Protein AF-A0A319DE09-F1 (afdb_monomer_lite)

Secondary structure (DSSP, 8-state):
-----TT--EEEEE--SS-GGGT-HHHHHHHHHHHHHHHHHH-GGGTTS--EEEEEETTEEEEEEEEGGGTTEEEE--BTTB-EE-TTT--HHHHHHHHHHHHHTTSPPP-------

Structure (mmCIF, N/CA/C/O 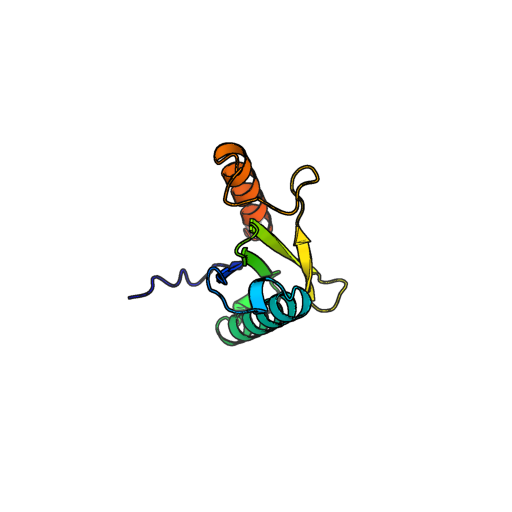backbone):
data_AF-A0A319DE09-F1
#
_entry.id   AF-A0A319DE09-F1
#
loop_
_atom_site.group_PDB
_atom_site.id
_atom_site.type_symbol
_atom_site.label_atom_id
_atom_site.label_alt_id
_atom_site.label_comp_id
_atom_site.label_asym_id
_atom_site.label_entity_id
_atom_site.label_seq_id
_atom_site.pdbx_PDB_ins_code
_atom_site.Cartn_x
_atom_site.Cartn_y
_atom_site.Cartn_z
_atom_site.occupancy
_atom_site.B_iso_or_equiv
_atom_site.auth_seq_id
_atom_site.auth_comp_id
_atom_site.auth_asym_id
_atom_site.auth_atom_id
_atom_site.pdbx_PDB_model_num
ATOM 1 N N . MET A 1 1 ? 5.121 21.777 8.321 1.00 33.09 1 MET A N 1
ATOM 2 C CA . MET A 1 1 ? 3.736 21.694 8.818 1.00 33.09 1 MET A CA 1
ATOM 3 C C . MET A 1 1 ? 3.090 20.633 7.949 1.00 33.09 1 MET A C 1
ATOM 5 O O . MET A 1 1 ? 2.703 20.927 6.829 1.00 33.09 1 MET A O 1
ATOM 9 N N . GLU A 1 2 ? 3.228 19.374 8.359 1.00 37.31 2 GLU A N 1
ATOM 10 C CA . GLU A 1 2 ? 2.674 18.239 7.623 1.00 37.31 2 GLU A CA 1
ATOM 11 C C . GLU A 1 2 ? 1.204 18.147 8.017 1.00 37.31 2 GLU A C 1
ATOM 13 O O . GLU A 1 2 ? 0.889 17.855 9.170 1.00 37.31 2 GLU A O 1
ATOM 18 N N . ASP A 1 3 ? 0.320 18.472 7.078 1.00 36.94 3 ASP A N 1
ATOM 19 C CA . ASP A 1 3 ? -1.111 18.182 7.150 1.00 36.94 3 ASP A CA 1
ATOM 20 C C . ASP A 1 3 ? -1.273 16.653 7.122 1.00 36.94 3 ASP A C 1
ATOM 22 O O . ASP A 1 3 ? -1.522 16.023 6.091 1.00 36.94 3 ASP A O 1
ATOM 26 N N . ILE A 1 4 ? -1.006 16.012 8.261 1.00 40.91 4 ILE A N 1
ATOM 27 C CA . ILE A 1 4 ? -1.286 14.597 8.458 1.00 40.91 4 ILE A CA 1
ATOM 28 C C . ILE A 1 4 ? -2.794 14.524 8.617 1.00 40.91 4 ILE A C 1
ATOM 30 O O . ILE A 1 4 ? -3.320 14.701 9.710 1.00 40.91 4 ILE A O 1
ATOM 34 N N . CYS A 1 5 ? -3.483 14.295 7.502 1.00 41.47 5 CYS A N 1
ATOM 35 C CA . CYS A 1 5 ? -4.893 13.947 7.489 1.00 41.47 5 CYS A CA 1
ATOM 36 C C . CYS A 1 5 ? -5.092 12.765 8.460 1.00 41.47 5 CYS A C 1
ATOM 38 O O . CYS A 1 5 ? -4.633 11.640 8.220 1.00 41.47 5 CYS A O 1
ATOM 40 N N . THR A 1 6 ? -5.665 13.080 9.619 1.00 46.88 6 THR A N 1
ATOM 41 C CA . THR A 1 6 ? -5.634 12.295 10.860 1.00 46.88 6 THR A CA 1
ATOM 42 C C . THR A 1 6 ? -6.468 11.014 10.792 1.00 46.88 6 THR A C 1
ATOM 44 O O . THR A 1 6 ? -6.303 10.147 11.636 1.00 46.88 6 THR A O 1
ATOM 47 N N . GLU A 1 7 ? -7.261 10.822 9.735 1.00 58.28 7 GLU A N 1
ATOM 48 C CA . GLU A 1 7 ? -8.174 9.677 9.567 1.00 58.28 7 GLU A CA 1
ATOM 49 C C . GLU A 1 7 ? -7.821 8.770 8.375 1.00 58.28 7 GLU A C 1
ATOM 51 O O . GLU A 1 7 ? -8.524 7.803 8.073 1.00 58.28 7 GLU A O 1
ATOM 56 N N . THR A 1 8 ? -6.724 9.043 7.661 1.00 70.94 8 THR A N 1
ATOM 57 C CA . THR A 1 8 ? -6.395 8.253 6.470 1.00 70.94 8 THR A CA 1
ATOM 58 C C . THR A 1 8 ? -5.947 6.842 6.863 1.00 70.94 8 THR A C 1
ATOM 60 O O . THR A 1 8 ? -4.848 6.646 7.388 1.00 70.94 8 THR A O 1
ATOM 63 N N . ARG A 1 9 ? -6.783 5.845 6.538 1.00 85.06 9 ARG A N 1
ATOM 64 C CA . ARG A 1 9 ? -6.517 4.393 6.670 1.00 85.06 9 ARG A CA 1
ATOM 65 C C . ARG A 1 9 ? -5.477 3.855 5.682 1.00 85.06 9 ARG A C 1
ATOM 67 O O . ARG A 1 9 ? -5.170 2.669 5.694 1.00 85.06 9 ARG A O 1
ATOM 74 N N . VAL A 1 10 ? -4.937 4.712 4.820 1.00 88.38 10 VAL A N 1
ATOM 75 C CA . VAL A 1 10 ? -3.935 4.370 3.807 1.00 88.38 10 VAL A CA 1
ATOM 76 C C . VAL A 1 10 ? -2.568 4.927 4.207 1.00 88.38 10 VAL A C 1
ATOM 78 O O . VAL A 1 10 ? -2.420 6.121 4.458 1.00 88.38 10 VAL A O 1
ATOM 81 N N . VAL A 1 11 ? -1.555 4.066 4.230 1.00 89.25 11 VAL A N 1
ATOM 82 C CA . VAL A 1 11 ? -0.144 4.442 4.390 1.00 89.25 11 VAL A CA 1
ATOM 83 C C . V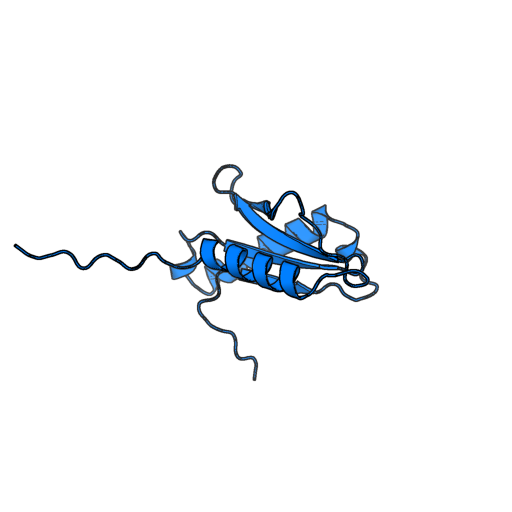AL A 1 11 ? 0.508 4.546 3.015 1.00 89.25 11 VAL A C 1
ATOM 85 O O . VAL A 1 11 ? 0.335 3.660 2.183 1.00 89.25 11 VAL A O 1
ATOM 88 N N . VAL A 1 12 ? 1.291 5.598 2.779 1.00 88.12 12 VAL A N 1
ATOM 89 C CA . VAL A 1 12 ? 2.068 5.765 1.543 1.00 88.12 12 VAL A CA 1
ATOM 90 C C . VAL A 1 12 ? 3.552 5.615 1.857 1.00 88.12 12 VAL A C 1
ATOM 92 O O . VAL A 1 12 ? 4.068 6.291 2.746 1.00 88.12 12 VAL A O 1
ATOM 95 N N . LEU A 1 13 ? 4.234 4.737 1.126 1.00 86.38 13 LEU A N 1
ATOM 96 C CA . LEU A 1 13 ? 5.678 4.536 1.196 1.00 86.38 13 LEU A CA 1
ATOM 97 C C . LEU A 1 13 ? 6.311 4.938 -0.131 1.00 86.38 13 LEU A C 1
ATOM 99 O O . LEU A 1 13 ? 5.893 4.465 -1.186 1.00 86.38 13 LEU A O 1
ATOM 103 N N . ASN A 1 14 ? 7.323 5.799 -0.069 1.00 84.56 14 ASN A N 1
ATOM 104 C CA . ASN A 1 14 ? 8.035 6.297 -1.239 1.00 84.56 14 ASN A CA 1
ATOM 105 C C . ASN A 1 14 ? 9.505 5.868 -1.180 1.00 84.56 14 ASN A C 1
ATOM 107 O O . ASN A 1 14 ? 10.228 6.267 -0.269 1.00 84.56 14 ASN A O 1
ATOM 111 N N . TYR A 1 15 ? 9.920 5.074 -2.166 1.00 79.94 15 TYR A N 1
ATOM 112 C CA . TYR A 1 15 ? 11.276 4.552 -2.333 1.00 79.94 15 TYR A CA 1
ATOM 113 C C . TYR A 1 15 ? 11.895 4.984 -3.669 1.00 79.94 15 TYR A C 1
ATOM 115 O O . TYR A 1 15 ? 12.698 4.257 -4.241 1.00 79.94 15 TYR A O 1
ATOM 123 N N . MET A 1 16 ? 11.551 6.171 -4.181 1.00 69.50 16 MET A N 1
ATOM 124 C CA . MET A 1 16 ? 12.072 6.730 -5.445 1.00 69.50 16 MET A CA 1
ATOM 125 C C . MET A 1 16 ? 13.582 7.089 -5.422 1.00 69.50 16 MET A C 1
ATOM 127 O O . MET A 1 16 ? 14.038 7.905 -6.218 1.00 69.50 16 MET A O 1
ATOM 131 N N . GLY A 1 17 ? 14.372 6.503 -4.518 1.00 62.41 17 GLY A N 1
ATOM 132 C CA . GLY A 1 17 ? 15.827 6.661 -4.424 1.00 62.41 17 GLY A CA 1
ATOM 133 C C . GLY A 1 17 ? 16.582 5.376 -4.781 1.00 62.41 17 GLY A C 1
ATOM 134 O O . GLY A 1 17 ? 15.987 4.321 -4.967 1.00 62.41 17 GLY A O 1
ATOM 135 N N . HIS A 1 18 ? 17.917 5.438 -4.808 1.00 52.88 18 HIS A N 1
ATOM 136 C CA . HIS A 1 18 ? 18.806 4.269 -4.965 1.00 52.88 18 HIS A CA 1
AT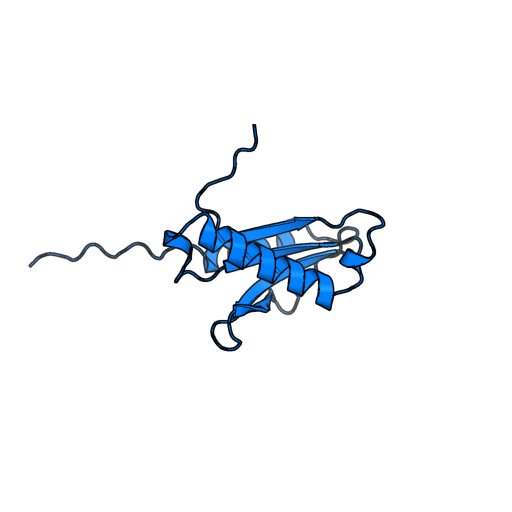OM 137 C C . HIS A 1 18 ? 18.774 3.289 -3.769 1.00 52.88 18 HIS A C 1
ATOM 139 O O . HIS A 1 18 ? 19.621 2.398 -3.670 1.00 52.88 18 HIS A O 1
ATOM 145 N N . ASP A 1 19 ? 17.820 3.442 -2.852 1.00 55.00 19 ASP A N 1
ATOM 146 C CA . ASP A 1 19 ? 17.647 2.533 -1.733 1.00 55.00 19 ASP A CA 1
ATOM 147 C C . ASP A 1 19 ? 17.083 1.209 -2.252 1.00 55.00 19 ASP A C 1
ATOM 149 O O . ASP A 1 19 ? 15.940 1.112 -2.700 1.00 55.00 19 ASP A O 1
ATOM 153 N N . PHE A 1 20 ? 17.911 0.167 -2.155 1.00 53.47 20 PHE A N 1
ATOM 154 C CA . PHE A 1 20 ? 17.646 -1.219 -2.564 1.00 53.47 20 PHE A CA 1
ATOM 155 C C . PHE A 1 20 ? 16.294 -1.788 -2.082 1.00 53.47 20 PHE A C 1
ATOM 157 O O . PHE A 1 20 ? 15.812 -2.769 -2.642 1.00 53.47 20 PHE A O 1
ATOM 164 N N . ILE A 1 21 ? 15.662 -1.157 -1.088 1.00 56.94 21 ILE A N 1
ATOM 165 C CA . ILE A 1 21 ? 14.354 -1.517 -0.527 1.00 56.94 21 ILE A CA 1
ATOM 166 C C . ILE A 1 21 ? 13.242 -1.485 -1.584 1.00 56.94 21 ILE A C 1
ATOM 168 O O . ILE A 1 21 ? 12.360 -2.333 -1.545 1.00 56.94 21 ILE A O 1
ATOM 172 N N . GLY A 1 22 ? 13.287 -0.559 -2.550 1.00 56.69 22 GLY A N 1
ATOM 173 C CA . GLY A 1 22 ? 12.273 -0.495 -3.613 1.00 56.69 22 GLY A CA 1
ATOM 174 C C . GLY A 1 22 ? 12.251 -1.739 -4.514 1.00 56.69 22 GLY A C 1
ATOM 175 O O . GLY A 1 22 ? 11.201 -2.083 -5.055 1.00 56.69 22 GLY A O 1
ATOM 176 N N . ASN A 1 23 ? 13.391 -2.435 -4.621 1.00 60.56 23 ASN A N 1
ATOM 177 C CA . ASN A 1 23 ? 13.552 -3.661 -5.407 1.00 60.56 23 ASN A CA 1
ATOM 178 C C . ASN A 1 23 ? 13.409 -4.942 -4.566 1.00 60.56 23 ASN A C 1
ATOM 180 O O . ASN A 1 23 ? 13.139 -6.005 -5.126 1.00 60.56 23 ASN A O 1
ATOM 184 N N . ASP A 1 24 ? 13.565 -4.860 -3.241 1.00 77.69 24 ASP A N 1
ATOM 185 C CA . ASP A 1 24 ? 13.288 -5.968 -2.326 1.00 77.69 24 ASP A CA 1
ATOM 186 C C . ASP A 1 24 ? 11.834 -5.905 -1.848 1.00 77.69 24 ASP A C 1
ATOM 188 O O . ASP A 1 24 ? 11.466 -5.219 -0.887 1.00 77.69 24 ASP A O 1
ATOM 192 N N . ARG A 1 25 ? 10.986 -6.651 -2.558 1.00 76.50 25 ARG A N 1
ATOM 193 C CA . ARG A 1 25 ? 9.551 -6.713 -2.289 1.00 76.50 25 ARG A CA 1
ATOM 194 C C . ARG A 1 25 ? 9.256 -7.153 -0.857 1.00 76.50 25 ARG A C 1
ATOM 196 O O . ARG A 1 25 ? 8.370 -6.573 -0.240 1.00 76.50 25 ARG A O 1
ATOM 203 N N . GLU A 1 26 ? 9.945 -8.159 -0.326 1.00 83.62 26 GLU A N 1
ATOM 204 C CA . GLU A 1 26 ? 9.658 -8.663 1.022 1.00 83.62 26 GLU A CA 1
ATOM 205 C C . GLU A 1 26 ? 9.970 -7.602 2.076 1.00 83.62 26 GLU A C 1
ATOM 207 O O . GLU A 1 26 ? 9.165 -7.367 2.983 1.00 83.62 26 GLU A O 1
ATOM 212 N N . LEU A 1 27 ? 11.081 -6.884 1.903 1.00 84.12 27 LEU A N 1
ATOM 213 C CA . LEU A 1 27 ? 11.453 -5.791 2.789 1.00 84.12 27 LEU A CA 1
ATOM 214 C C . LEU A 1 27 ? 10.446 -4.632 2.728 1.00 84.12 27 LEU A C 1
ATOM 216 O O . LEU A 1 27 ? 10.044 -4.114 3.773 1.00 84.12 27 LEU A O 1
ATOM 220 N N . ALA A 1 28 ? 9.990 -4.251 1.532 1.00 84.06 28 ALA A N 1
ATOM 221 C CA . ALA A 1 28 ? 8.973 -3.214 1.359 1.00 84.06 28 ALA A CA 1
ATOM 222 C C . ALA A 1 28 ? 7.633 -3.590 2.022 1.00 84.06 28 ALA A C 1
ATOM 224 O O . ALA A 1 28 ? 7.018 -2.761 2.698 1.00 84.06 28 ALA A O 1
ATOM 225 N N . LEU A 1 29 ? 7.198 -4.849 1.891 1.00 88.12 29 LEU A N 1
ATOM 226 C CA . LEU A 1 29 ? 5.989 -5.347 2.558 1.00 88.12 29 LEU A CA 1
ATOM 227 C C . LEU A 1 29 ? 6.152 -5.398 4.082 1.00 88.12 29 LEU A C 1
ATOM 229 O O . LEU A 1 29 ? 5.226 -5.033 4.808 1.00 88.12 29 LEU A O 1
ATOM 233 N N . GLY A 1 30 ? 7.335 -5.778 4.574 1.00 89.56 30 GLY A N 1
ATOM 234 C CA . GLY A 1 30 ? 7.666 -5.726 5.997 1.00 89.56 30 GLY A CA 1
ATOM 235 C C . GLY A 1 30 ? 7.561 -4.307 6.564 1.00 89.56 30 GLY A C 1
ATOM 236 O O . GLY A 1 30 ? 6.928 -4.099 7.600 1.00 89.56 30 GLY A O 1
ATOM 237 N N . ARG A 1 31 ? 8.093 -3.309 5.846 1.00 88.88 31 ARG A N 1
ATOM 238 C CA . ARG A 1 31 ? 7.977 -1.888 6.221 1.00 88.88 31 ARG A CA 1
ATOM 239 C C . ARG A 1 31 ? 6.543 -1.382 6.188 1.00 88.88 31 ARG A C 1
ATOM 241 O O . ARG A 1 31 ? 6.154 -0.609 7.060 1.00 88.88 31 ARG A O 1
ATOM 248 N N . LEU A 1 32 ? 5.745 -1.820 5.218 1.00 91.00 32 LEU A N 1
ATOM 249 C CA . LEU A 1 32 ? 4.325 -1.483 5.177 1.00 91.00 32 LEU A CA 1
ATOM 250 C C . LEU A 1 32 ? 3.588 -2.021 6.406 1.00 91.00 32 LEU A C 1
ATOM 252 O O . LEU A 1 32 ? 2.851 -1.270 7.044 1.00 91.00 32 LEU A O 1
ATOM 256 N N . ARG A 1 33 ? 3.849 -3.276 6.790 1.00 91.69 33 ARG A N 1
ATOM 257 C CA . ARG A 1 33 ? 3.265 -3.880 7.994 1.00 91.69 33 ARG A CA 1
ATOM 258 C C . ARG A 1 33 ? 3.675 -3.134 9.267 1.00 91.69 33 ARG A C 1
ATOM 260 O O . ARG A 1 33 ? 2.818 -2.823 10.089 1.00 91.69 33 ARG A O 1
ATOM 267 N N . GLU A 1 34 ? 4.955 -2.797 9.405 1.00 91.44 34 GLU A N 1
ATOM 268 C CA . GLU A 1 34 ? 5.466 -1.992 10.524 1.00 91.44 34 GLU A CA 1
ATOM 269 C C . GLU A 1 34 ? 4.743 -0.637 10.602 1.00 91.44 34 GLU A C 1
ATOM 271 O O . GLU A 1 34 ? 4.294 -0.210 11.664 1.00 91.44 34 GLU A O 1
ATOM 276 N N . LYS A 1 35 ? 4.550 0.030 9.460 1.00 91.19 35 LYS A N 1
ATOM 277 C CA . LYS A 1 35 ? 3.856 1.321 9.411 1.00 91.19 35 LYS A CA 1
ATOM 278 C C . LYS A 1 35 ? 2.370 1.210 9.737 1.00 91.19 35 LYS A C 1
ATOM 280 O O . LYS A 1 35 ? 1.843 2.118 10.374 1.00 91.19 35 LYS A O 1
ATOM 285 N N . TRP A 1 36 ? 1.702 0.121 9.361 1.00 91.88 36 TRP A N 1
ATOM 286 C CA . TRP A 1 36 ? 0.333 -0.157 9.806 1.00 91.88 36 TRP A CA 1
ATOM 287 C C . TRP A 1 36 ? 0.242 -0.334 11.322 1.00 91.88 36 TRP A C 1
ATOM 289 O O . TRP A 1 36 ? -0.652 0.239 11.943 1.00 91.88 36 TRP A O 1
ATOM 299 N N . GLN A 1 37 ? 1.184 -1.056 11.933 1.00 90.38 37 GLN A N 1
ATOM 300 C CA . GLN A 1 37 ? 1.239 -1.216 13.390 1.00 90.38 37 GLN A CA 1
ATOM 301 C C . GLN A 1 37 ? 1.447 0.131 14.094 1.00 90.38 37 GLN A C 1
ATOM 303 O O . GLN A 1 37 ? 0.636 0.508 14.936 1.00 90.38 37 GLN A O 1
ATOM 308 N N . LEU A 1 38 ? 2.439 0.916 13.663 1.00 90.81 38 LEU A N 1
ATOM 309 C CA . LEU A 1 38 ? 2.693 2.258 14.204 1.00 90.81 38 LEU A CA 1
ATOM 310 C C . LEU A 1 38 ? 1.486 3.197 14.039 1.00 90.81 38 LEU A C 1
ATOM 312 O O . LEU A 1 38 ? 1.187 4.006 14.920 1.00 90.81 38 LEU A O 1
ATOM 316 N N . LYS A 1 39 ? 0.762 3.087 12.916 1.00 88.94 39 LYS A N 1
ATOM 317 C CA . LYS A 1 39 ? -0.474 3.846 12.682 1.00 88.94 39 LYS A CA 1
ATOM 318 C C . LYS A 1 39 ? -1.544 3.465 13.712 1.00 88.94 39 LYS A C 1
ATOM 320 O O . LYS A 1 39 ? -2.144 4.361 14.289 1.00 88.94 39 LYS A O 1
ATOM 325 N N . ARG A 1 40 ? -1.747 2.176 14.003 1.00 88.56 40 ARG A N 1
ATOM 326 C CA . ARG A 1 40 ? -2.700 1.720 15.038 1.00 88.56 40 ARG A CA 1
ATOM 327 C C . ARG A 1 40 ? -2.313 2.129 16.454 1.00 88.56 40 ARG A C 1
ATOM 329 O O . ARG A 1 40 ? -3.189 2.353 17.283 1.00 88.56 40 ARG A O 1
ATOM 336 N N . GLU A 1 41 ? -1.020 2.201 16.746 1.00 89.56 41 GLU A N 1
ATOM 337 C CA . GLU A 1 41 ? -0.533 2.703 18.035 1.00 89.56 41 GLU A CA 1
ATOM 338 C C . GLU A 1 41 ? -0.823 4.196 18.197 1.00 89.56 41 GLU A C 1
ATOM 340 O O . GLU A 1 41 ? -1.202 4.637 19.279 1.00 89.56 41 GLU A O 1
ATOM 345 N N . SER A 1 42 ? -0.692 4.955 17.106 1.00 88.50 42 SER A N 1
ATOM 346 C CA . SER A 1 42 ? -0.936 6.400 17.087 1.00 88.50 42 SER A CA 1
ATOM 347 C C . SER A 1 42 ? -2.427 6.762 17.053 1.00 88.50 42 SER A C 1
ATOM 349 O O . SER A 1 42 ? -2.799 7.827 17.535 1.00 88.50 42 SER A O 1
ATOM 351 N N . PHE A 1 43 ? -3.267 5.884 16.494 1.00 87.19 43 PHE A N 1
ATOM 352 C CA . PHE A 1 43 ? -4.703 6.089 16.281 1.00 87.19 43 PHE A CA 1
ATOM 353 C C . PHE A 1 43 ? -5.478 4.844 16.749 1.00 87.19 43 PHE A C 1
ATOM 355 O O . PHE A 1 43 ? -5.669 3.909 15.963 1.00 87.19 43 PHE A O 1
ATOM 362 N N . PRO A 1 44 ? -5.880 4.766 18.033 1.00 85.31 44 PRO A N 1
ATOM 363 C CA . PRO A 1 44 ? -6.557 3.598 18.604 1.00 85.31 44 PRO A CA 1
ATOM 364 C C . PRO A 1 44 ? -7.877 3.207 17.919 1.00 85.31 44 PRO A C 1
ATOM 366 O O . PRO A 1 44 ? -8.200 2.022 17.869 1.00 85.31 44 PRO A O 1
ATOM 369 N N . GLU A 1 45 ? -8.607 4.162 17.342 1.00 85.56 45 GLU A N 1
ATOM 370 C CA . GLU A 1 45 ? -9.778 3.949 16.475 1.00 85.56 45 GLU A CA 1
ATOM 371 C C . GLU A 1 45 ? -9.445 3.107 15.224 1.00 85.56 45 GLU A C 1
ATOM 373 O O . GLU A 1 45 ? -10.309 2.473 14.621 1.00 85.56 45 GLU A O 1
ATOM 378 N N . LEU A 1 46 ? -8.152 3.067 14.883 1.00 85.38 46 LEU A N 1
ATOM 379 C CA . LEU A 1 46 ? -7.450 2.253 13.889 1.00 85.38 46 LEU A CA 1
ATOM 380 C C . LEU A 1 46 ? -7.560 0.735 14.084 1.00 85.38 46 LEU A C 1
ATOM 382 O O . LEU A 1 46 ? -7.403 -0.041 13.139 1.00 85.38 46 LEU A O 1
ATOM 386 N N . ARG A 1 47 ? -7.702 0.295 15.342 1.00 84.50 47 ARG A N 1
ATOM 387 C CA . ARG A 1 47 ? -7.342 -1.071 15.770 1.00 84.50 47 ARG A CA 1
ATOM 388 C C . ARG A 1 47 ? -8.109 -2.163 15.042 1.00 84.50 47 ARG A C 1
ATOM 390 O O . ARG A 1 47 ? -7.500 -3.143 14.631 1.00 84.50 47 ARG A O 1
ATOM 397 N N . GLU A 1 48 ? -9.405 -1.961 14.852 1.00 83.75 48 GLU A N 1
ATOM 398 C CA . GLU A 1 48 ? -10.298 -2.936 14.215 1.00 83.75 48 GLU A CA 1
ATOM 399 C C . GLU A 1 48 ? -10.611 -2.579 12.757 1.00 83.75 48 GLU A C 1
ATOM 401 O O . GLU A 1 48 ? -11.408 -3.244 12.097 1.00 83.75 48 GLU A O 1
ATOM 406 N N . LYS A 1 49 ? -9.990 -1.519 12.229 1.00 86.81 49 LYS A N 1
ATOM 407 C CA . LYS A 1 49 ? -10.208 -1.076 10.855 1.00 86.81 49 LYS A CA 1
ATOM 408 C C . LYS A 1 49 ? -9.135 -1.658 9.942 1.00 86.81 49 LYS A C 1
ATOM 410 O O . LYS A 1 49 ? -7.951 -1.737 10.287 1.00 86.81 49 LYS A O 1
ATOM 415 N N . ARG A 1 50 ? -9.574 -2.030 8.741 1.00 88.56 50 ARG A N 1
ATOM 416 C CA . ARG A 1 50 ? -8.704 -2.478 7.655 1.00 88.56 50 ARG A CA 1
ATOM 417 C C . ARG A 1 50 ? -7.844 -1.316 7.170 1.00 88.56 50 ARG A C 1
ATOM 419 O O . ARG A 1 50 ? -8.367 -0.225 6.933 1.00 88.56 50 ARG A O 1
ATOM 426 N N . LEU A 1 51 ? -6.551 -1.563 6.986 1.00 91.81 51 LEU A N 1
ATOM 427 C CA . LEU A 1 51 ? -5.614 -0.566 6.470 1.00 91.81 51 LEU A CA 1
ATOM 428 C C . LEU A 1 51 ? -5.213 -0.841 5.016 1.00 91.81 51 LEU A C 1
ATOM 430 O O . LEU A 1 51 ? -5.224 -1.973 4.530 1.00 91.81 51 LEU A O 1
ATOM 434 N N . GLY A 1 52 ? -4.881 0.235 4.311 1.00 93.56 52 GLY A N 1
ATOM 435 C CA . GLY A 1 52 ? -4.384 0.229 2.943 1.00 93.56 52 GLY A CA 1
ATOM 436 C C . GLY A 1 52 ? -2.937 0.691 2.872 1.00 93.56 52 GLY A C 1
ATOM 437 O O . GLY A 1 52 ? -2.431 1.387 3.754 1.00 93.56 52 GLY A O 1
ATOM 438 N N . GLY A 1 53 ? -2.258 0.311 1.802 1.00 93.06 53 GLY A N 1
ATOM 439 C CA . GLY A 1 53 ? -0.882 0.686 1.527 1.00 93.06 53 GLY A CA 1
ATOM 440 C C . GLY A 1 53 ? -0.708 1.083 0.075 1.00 93.06 53 GLY A C 1
ATOM 441 O O . GLY A 1 53 ? -1.234 0.414 -0.809 1.00 93.06 53 GLY A O 1
ATOM 442 N N . VAL A 1 54 ? 0.054 2.137 -0.181 1.00 91.00 54 VAL A N 1
ATOM 443 C CA . VAL A 1 54 ? 0.547 2.471 -1.517 1.00 91.00 54 VAL A CA 1
ATOM 444 C C . VAL A 1 54 ? 2.062 2.495 -1.463 1.00 91.00 54 VAL A C 1
ATOM 446 O O . VAL A 1 54 ? 2.653 3.226 -0.672 1.00 91.00 54 VAL A O 1
ATOM 449 N N . LEU A 1 55 ? 2.677 1.679 -2.304 1.00 89.44 55 LEU A N 1
ATOM 450 C CA . LEU A 1 55 ? 4.113 1.597 -2.482 1.00 89.44 55 LEU A CA 1
ATOM 451 C C . LEU A 1 55 ? 4.482 2.301 -3.786 1.00 89.44 55 LEU A C 1
ATOM 453 O O . LEU A 1 55 ? 3.953 1.948 -4.838 1.00 89.44 55 LEU A O 1
ATOM 457 N N . ILE A 1 56 ? 5.382 3.276 -3.711 1.00 86.81 56 ILE A N 1
ATOM 458 C CA . ILE A 1 56 ? 5.926 3.996 -4.862 1.00 86.81 56 ILE A CA 1
ATOM 459 C C . ILE A 1 56 ? 7.392 3.592 -5.005 1.00 86.81 56 ILE A C 1
ATOM 461 O O . ILE A 1 56 ? 8.221 3.952 -4.166 1.00 86.81 56 ILE A O 1
ATOM 465 N N . CYS A 1 57 ? 7.689 2.836 -6.056 1.00 82.75 57 CYS A N 1
ATOM 466 C CA . CYS A 1 57 ? 9.020 2.361 -6.412 1.00 82.75 57 CYS A CA 1
ATOM 467 C C . CYS A 1 57 ? 9.443 2.932 -7.770 1.00 82.75 57 CYS A C 1
ATOM 469 O O . CYS A 1 57 ? 8.629 3.479 -8.513 1.00 82.75 57 CYS A O 1
ATOM 471 N N . TYR A 1 58 ? 10.722 2.760 -8.111 1.00 79.06 58 TYR A N 1
ATOM 472 C CA . TYR A 1 58 ? 11.265 3.178 -9.405 1.00 79.06 58 TYR A CA 1
ATOM 473 C C . TYR A 1 58 ? 10.525 2.548 -10.600 1.00 79.06 58 TYR A C 1
ATOM 475 O O . TYR A 1 58 ? 10.315 3.209 -11.613 1.00 79.06 58 TYR A O 1
ATOM 483 N N . ASP A 1 59 ? 10.100 1.285 -10.480 1.00 79.88 59 ASP A N 1
ATOM 484 C CA . ASP A 1 59 ? 9.405 0.545 -11.540 1.00 79.88 59 ASP A CA 1
ATOM 485 C C . ASP A 1 59 ? 7.910 0.886 -11.648 1.00 79.88 59 ASP A C 1
ATOM 487 O O . ASP A 1 59 ? 7.273 0.579 -12.660 1.00 79.88 59 ASP A O 1
ATOM 491 N N . GLY A 1 60 ? 7.328 1.522 -10.628 1.00 87.00 60 GLY A N 1
ATOM 492 C CA . GLY A 1 60 ? 5.904 1.806 -10.600 1.00 87.00 60 GLY A CA 1
ATOM 493 C C . GLY A 1 60 ? 5.306 1.967 -9.211 1.00 87.00 60 GLY A C 1
ATOM 494 O O . GLY A 1 60 ? 5.964 1.920 -8.173 1.00 87.00 60 GLY A O 1
ATOM 495 N N . LEU A 1 61 ? 3.991 2.132 -9.216 1.00 89.69 61 LEU A N 1
ATOM 496 C CA . LEU A 1 61 ? 3.149 2.205 -8.037 1.00 89.69 61 LEU A CA 1
ATOM 497 C C . LEU A 1 61 ? 2.398 0.888 -7.852 1.00 89.69 61 LEU A C 1
ATOM 499 O O . LEU A 1 61 ? 1.936 0.284 -8.820 1.00 89.69 61 LEU A O 1
ATOM 503 N N . ARG A 1 62 ? 2.272 0.444 -6.602 1.00 91.44 62 ARG A N 1
ATOM 504 C CA . ARG A 1 62 ? 1.543 -0.769 -6.213 1.00 91.44 62 ARG A CA 1
ATOM 505 C C . ARG A 1 62 ? 0.650 -0.465 -5.022 1.00 91.44 62 ARG A C 1
ATOM 507 O O . ARG A 1 62 ? 1.072 0.216 -4.091 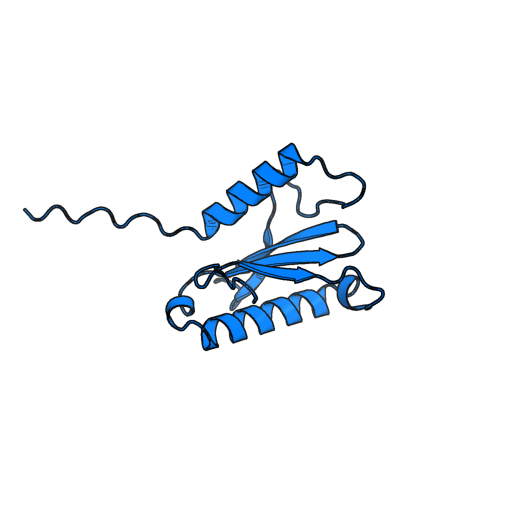1.00 91.44 62 ARG A O 1
ATOM 514 N N . ALA A 1 63 ? -0.568 -0.985 -5.038 1.00 93.06 63 ALA A N 1
ATOM 515 C CA . ALA A 1 63 ? -1.512 -0.830 -3.942 1.00 93.06 63 ALA A CA 1
ATOM 516 C C . ALA A 1 63 ? -1.684 -2.154 -3.195 1.00 93.06 63 ALA A C 1
ATOM 518 O O . ALA A 1 63 ? -1.642 -3.234 -3.787 1.00 93.06 63 ALA A O 1
ATOM 519 N N . PHE A 1 64 ? -1.880 -2.057 -1.888 1.00 94.38 64 PHE A N 1
ATOM 520 C CA . PHE A 1 64 ? -2.016 -3.189 -0.991 1.00 94.38 64 PHE A CA 1
ATOM 521 C C . PHE A 1 64 ? -3.172 -2.966 -0.033 1.00 94.38 64 PHE A C 1
ATOM 523 O O . PHE A 1 64 ? -3.418 -1.848 0.423 1.00 94.38 64 PHE A O 1
ATOM 530 N N . VAL A 1 65 ? -3.855 -4.047 0.303 1.00 93.81 65 VAL A N 1
ATOM 531 C CA . VAL A 1 65 ? -4.889 -4.072 1.330 1.00 93.81 65 VAL A CA 1
ATOM 532 C C . VAL A 1 65 ? -4.445 -5.052 2.397 1.00 93.81 65 VAL A C 1
ATOM 534 O O . VAL A 1 65 ? -3.864 -6.097 2.107 1.00 93.81 65 VAL A O 1
ATOM 537 N N . GLU A 1 66 ? -4.707 -4.714 3.646 1.00 92.38 66 GLU A N 1
ATOM 538 C CA . GLU A 1 66 ? -4.509 -5.640 4.741 1.00 92.38 66 GLU A CA 1
ATOM 539 C C . GLU A 1 66 ? -5.433 -6.857 4.609 1.00 92.38 66 GLU A C 1
ATOM 541 O O . GLU A 1 66 ? -6.637 -6.728 4.363 1.00 92.38 66 GLU A O 1
ATOM 546 N N . SER A 1 67 ? -4.886 -8.053 4.792 1.00 87.31 67 SER A N 1
ATOM 547 C CA . SER A 1 67 ? -5.666 -9.284 4.792 1.00 87.31 67 SER A CA 1
ATOM 548 C C . SER A 1 67 ? -6.017 -9.735 6.209 1.00 87.31 67 SER A C 1
ATOM 550 O O . SER A 1 67 ? -5.115 -10.140 6.946 1.00 87.31 67 SER A O 1
ATOM 552 N N . PRO A 1 68 ? -7.309 -9.733 6.595 1.00 77.75 68 PRO A N 1
ATOM 553 C CA . PRO A 1 68 ? -7.749 -10.314 7.861 1.00 77.75 68 PRO A CA 1
ATOM 554 C C . PRO A 1 68 ? -7.447 -11.815 7.943 1.00 77.75 68 PRO A C 1
ATOM 556 O O . PRO A 1 68 ? -7.143 -12.332 9.010 1.00 77.75 68 PRO A O 1
ATOM 559 N N . GLU A 1 69 ? -7.488 -12.509 6.803 1.00 80.75 69 GLU A N 1
ATOM 560 C CA . GLU A 1 69 ? -7.282 -13.958 6.707 1.00 80.75 69 GLU A CA 1
ATOM 561 C C . GLU A 1 69 ? -5.809 -14.363 6.873 1.00 80.75 69 GLU A C 1
ATOM 563 O O . GLU A 1 69 ? -5.517 -15.514 7.186 1.00 80.75 69 GLU A O 1
ATOM 568 N N . LEU A 1 70 ? -4.877 -13.422 6.679 1.00 81.88 70 LEU A N 1
ATOM 569 C CA . LEU A 1 70 ? -3.432 -13.646 6.769 1.00 81.88 70 LEU A CA 1
ATOM 570 C C . LEU A 1 70 ? -2.780 -12.804 7.875 1.00 81.88 70 LEU A C 1
ATOM 572 O O . LEU A 1 70 ? -1.695 -12.266 7.666 1.00 81.88 70 LEU A O 1
ATOM 576 N N . ASP A 1 71 ? -3.426 -12.660 9.036 1.00 84.06 71 ASP A N 1
ATOM 577 C CA . ASP A 1 71 ? -2.849 -11.967 10.208 1.00 84.06 71 ASP A CA 1
ATOM 578 C C . ASP A 1 71 ? -2.355 -10.534 9.891 1.00 84.06 71 ASP A C 1
ATOM 580 O O . ASP A 1 71 ? -1.266 -10.086 10.275 1.00 84.06 71 ASP A O 1
ATOM 584 N N . GLY A 1 72 ? -3.140 -9.816 9.086 1.00 82.69 72 GLY A N 1
ATOM 585 C CA . GLY A 1 72 ? -2.837 -8.449 8.677 1.00 82.69 72 GLY A CA 1
ATOM 586 C C . GLY A 1 72 ? -1.687 -8.328 7.672 1.00 82.69 72 GLY A C 1
ATOM 587 O O . GLY A 1 72 ? -1.106 -7.251 7.524 1.00 82.69 72 GLY A O 1
ATOM 588 N N . GLN A 1 73 ? -1.313 -9.409 6.979 1.00 88.44 73 GLN A N 1
ATOM 589 C CA . GLN A 1 73 ? -0.308 -9.325 5.921 1.00 88.44 73 GLN A CA 1
ATOM 590 C C . GLN A 1 73 ? -0.803 -8.472 4.742 1.00 88.44 73 GLN A C 1
ATOM 592 O O . GLN A 1 73 ? -1.981 -8.557 4.369 1.00 88.44 73 GLN A O 1
ATOM 597 N N . PRO A 1 74 ? 0.081 -7.672 4.114 1.00 92.56 74 PRO A N 1
ATOM 598 C CA . PRO A 1 74 ? -0.289 -6.925 2.924 1.00 92.56 74 PRO A CA 1
ATOM 599 C C . PRO A 1 74 ? -0.546 -7.855 1.735 1.00 92.56 74 PRO A C 1
ATOM 601 O O . PRO A 1 74 ? 0.338 -8.595 1.302 1.00 92.56 74 PRO A O 1
ATOM 604 N N . GLN A 1 75 ? -1.741 -7.769 1.161 1.00 92.69 75 GLN A N 1
ATOM 605 C CA . GLN A 1 75 ? -2.099 -8.418 -0.097 1.00 92.69 75 GLN A CA 1
ATOM 606 C C . GLN A 1 75 ? -2.146 -7.390 -1.222 1.00 92.69 75 GLN A C 1
ATOM 608 O O . GLN A 1 75 ? -2.655 -6.285 -1.037 1.00 92.69 75 GLN A O 1
ATOM 613 N N . SER A 1 76 ? -1.612 -7.747 -2.392 1.00 92.31 76 SER A N 1
ATOM 614 C CA . SER A 1 76 ? -1.684 -6.890 -3.577 1.00 92.31 76 SER A CA 1
ATOM 615 C C . SER A 1 76 ? -3.137 -6.656 -3.976 1.00 92.31 76 SER A C 1
ATOM 617 O O . SER A 1 76 ? -3.922 -7.595 -4.070 1.00 92.31 76 SER A O 1
ATOM 619 N N . TRP A 1 77 ? -3.476 -5.395 -4.216 1.00 94.25 77 TRP A N 1
ATOM 620 C CA . TRP A 1 77 ? -4.766 -5.013 -4.763 1.00 94.25 77 TRP A CA 1
ATOM 621 C C . TRP A 1 77 ? -4.680 -4.915 -6.280 1.00 94.25 77 TRP A C 1
ATOM 623 O O . TRP A 1 77 ? -3.749 -4.316 -6.820 1.00 94.25 77 TRP A O 1
ATOM 633 N N . GLU A 1 78 ? -5.672 -5.487 -6.952 1.00 93.81 78 GLU A N 1
ATOM 634 C CA . GLU A 1 78 ? -5.783 -5.469 -8.403 1.00 93.81 78 GLU A CA 1
ATOM 635 C C . GLU A 1 78 ? -7.007 -4.675 -8.841 1.00 93.81 78 GLU A C 1
ATOM 637 O O . GLU A 1 78 ? -8.118 -4.871 -8.344 1.00 93.81 78 GLU A O 1
ATOM 642 N N . TYR A 1 79 ? -6.810 -3.816 -9.836 1.00 91.94 79 TYR A N 1
ATOM 643 C CA . TYR A 1 79 ? -7.885 -3.151 -10.553 1.00 91.94 79 TYR A CA 1
ATOM 644 C C . TYR A 1 79 ? -7.885 -3.648 -11.990 1.00 91.94 79 TYR A C 1
ATOM 646 O O . TYR A 1 79 ? -6.912 -3.453 -12.713 1.00 91.94 79 TYR A O 1
ATOM 654 N N . ARG A 1 80 ? -8.968 -4.315 -12.405 1.00 91.19 80 ARG A N 1
ATOM 655 C CA . ARG A 1 80 ? -9.116 -4.856 -13.772 1.00 91.19 80 ARG A CA 1
ATOM 656 C C . ARG A 1 80 ? -7.936 -5.747 -14.207 1.00 91.19 80 ARG A C 1
ATOM 658 O O . ARG A 1 80 ? -7.538 -5.730 -15.365 1.00 91.19 80 ARG A O 1
ATOM 665 N N . GLY A 1 81 ? -7.387 -6.527 -13.271 1.00 89.50 81 GLY A N 1
ATOM 666 C CA . GLY A 1 81 ? -6.242 -7.418 -13.505 1.00 89.50 81 GLY A CA 1
ATOM 667 C C . GLY A 1 81 ? -4.874 -6.727 -13.490 1.00 89.50 81 GLY A C 1
ATOM 668 O O . GLY A 1 81 ? -3.866 -7.364 -13.782 1.00 89.50 81 GLY A O 1
ATOM 669 N N . GLN A 1 82 ? -4.815 -5.437 -13.149 1.00 90.50 82 GLN A N 1
ATOM 670 C CA . GLN A 1 82 ? -3.576 -4.678 -13.021 1.00 90.50 82 GLN A CA 1
ATOM 671 C C . GLN A 1 82 ? -3.246 -4.415 -11.545 1.00 90.50 82 GLN A C 1
ATOM 673 O O . GLN A 1 82 ? -4.059 -3.854 -10.810 1.00 90.50 82 GLN A O 1
ATOM 678 N N . SER A 1 83 ? -2.039 -4.803 -11.122 1.00 88.31 83 SER A N 1
ATOM 679 C CA . SER A 1 83 ? -1.500 -4.603 -9.759 1.00 88.31 83 SER A CA 1
ATOM 680 C C . SER A 1 83 ? -0.318 -3.630 -9.691 1.00 88.31 83 SER A C 1
ATOM 682 O O . SER A 1 83 ? 0.129 -3.270 -8.598 1.00 88.31 83 SER A O 1
ATOM 684 N N . VAL A 1 84 ? 0.212 -3.219 -10.847 1.00 89.31 84 VAL A N 1
ATOM 685 C CA . VAL A 1 84 ? 1.361 -2.316 -10.966 1.00 89.31 84 VAL A CA 1
ATOM 686 C C . VAL A 1 84 ? 1.044 -1.236 -11.992 1.00 89.31 84 VAL A C 1
ATOM 688 O O . VAL A 1 84 ? 0.584 -1.533 -13.094 1.00 89.31 84 VAL A O 1
ATOM 691 N N . TRP A 1 85 ? 1.316 0.018 -11.651 1.00 90.56 85 TRP A N 1
ATOM 692 C CA . TRP A 1 85 ? 1.217 1.153 -12.566 1.00 90.56 85 TRP A CA 1
ATOM 693 C C . TRP A 1 85 ? 2.608 1.744 -12.781 1.00 90.56 85 TRP A C 1
ATOM 695 O O . TRP A 1 85 ? 3.152 2.379 -11.882 1.00 90.56 85 TRP A O 1
ATOM 705 N N . SER A 1 86 ? 3.195 1.513 -13.957 1.00 87.50 86 SER A N 1
ATOM 706 C CA . SER A 1 86 ? 4.514 2.051 -14.324 1.00 87.50 86 SER A CA 1
ATOM 707 C C . SER A 1 86 ? 4.484 3.576 -14.354 1.00 87.50 86 SER A C 1
ATOM 709 O O . SER A 1 86 ? 3.588 4.149 -14.962 1.00 87.50 86 SER A O 1
ATOM 711 N N . VAL A 1 87 ? 5.476 4.232 -13.746 1.00 79.69 87 VAL A N 1
ATOM 712 C CA . VAL A 1 87 ? 5.575 5.705 -13.736 1.00 79.69 87 VAL A CA 1
ATOM 713 C C . VAL A 1 87 ? 5.786 6.271 -15.149 1.00 79.69 87 VAL A C 1
ATOM 715 O O . VAL A 1 87 ? 5.334 7.372 -15.444 1.00 79.69 87 VAL A O 1
ATOM 718 N N . GLU A 1 88 ? 6.430 5.513 -16.039 1.00 84.62 88 GLU A N 1
ATOM 719 C CA . GLU A 1 88 ? 6.776 5.958 -17.396 1.00 84.62 88 GLU A CA 1
ATOM 720 C C . GLU A 1 88 ? 5.616 5.838 -18.391 1.00 84.62 88 GLU A C 1
ATOM 722 O O . GLU A 1 88 ? 5.542 6.594 -19.356 1.00 84.62 88 GLU A O 1
ATOM 727 N N . THR A 1 89 ? 4.716 4.876 -18.173 1.00 86.81 89 THR A N 1
ATOM 728 C CA . THR A 1 89 ? 3.662 4.505 -19.138 1.00 86.81 89 THR A CA 1
ATOM 729 C C . THR A 1 89 ? 2.250 4.627 -18.564 1.00 86.81 89 THR A C 1
ATOM 731 O O . THR A 1 89 ? 1.290 4.153 -19.168 1.00 86.81 89 THR A O 1
ATOM 734 N N . MET A 1 90 ? 2.111 5.256 -17.394 1.00 87.62 90 MET A N 1
ATOM 735 C CA . MET A 1 90 ? 0.839 5.391 -16.689 1.00 87.62 90 MET A CA 1
ATOM 736 C C . MET A 1 90 ? -0.208 6.131 -17.527 1.00 87.62 90 MET A C 1
ATOM 738 O O . MET A 1 90 ? -0.024 7.295 -17.883 1.00 87.62 90 MET A O 1
ATOM 742 N N . ASP A 1 91 ? -1.364 5.501 -17.730 1.00 91.38 91 ASP A N 1
ATOM 743 C CA . ASP A 1 91 ? -2.586 6.227 -18.069 1.00 91.38 91 ASP A CA 1
ATOM 744 C C . ASP A 1 91 ? -3.113 6.913 -16.800 1.00 91.38 91 ASP A C 1
ATOM 746 O O . ASP A 1 91 ? -3.561 6.258 -15.854 1.00 91.38 91 ASP A O 1
ATOM 750 N N . TYR A 1 92 ? -3.030 8.244 -16.768 1.00 88.31 92 TYR A N 1
ATOM 751 C CA . TYR A 1 92 ? -3.410 9.035 -15.600 1.00 88.31 92 TYR A CA 1
ATOM 752 C C . TYR A 1 92 ? -4.909 8.948 -15.272 1.00 88.31 92 TYR A C 1
ATOM 754 O O . TYR A 1 92 ? -5.283 8.990 -14.094 1.00 88.31 92 TYR A O 1
ATOM 762 N N . GLU A 1 93 ? -5.780 8.820 -16.278 1.00 92.69 93 GLU A N 1
ATOM 763 C CA . GLU A 1 93 ? -7.224 8.720 -16.052 1.00 92.69 93 GLU A CA 1
ATOM 764 C C . GLU A 1 93 ? -7.567 7.369 -15.421 1.00 92.69 93 GLU A C 1
ATOM 766 O O . GLU A 1 93 ? -8.268 7.315 -14.402 1.00 92.69 93 GLU A O 1
ATOM 771 N N . GLU A 1 94 ? -7.024 6.284 -15.974 1.00 91.25 94 GLU A N 1
ATOM 772 C CA . GLU A 1 94 ? -7.258 4.936 -15.455 1.00 91.25 94 GLU A CA 1
ATOM 773 C C . GLU A 1 94 ? -6.625 4.760 -14.065 1.00 91.25 94 GLU A C 1
ATOM 775 O O . GLU A 1 94 ? -7.257 4.206 -13.163 1.00 91.25 94 GLU A O 1
ATOM 780 N N . PHE A 1 95 ? -5.432 5.319 -13.836 1.00 90.19 95 PHE A N 1
ATOM 781 C CA . PHE A 1 95 ? -4.812 5.372 -12.511 1.00 90.19 95 PHE A CA 1
ATOM 782 C C . PHE A 1 95 ? -5.685 6.119 -11.495 1.00 90.19 95 PHE A C 1
ATOM 784 O O . PHE A 1 95 ? -5.951 5.616 -10.402 1.00 90.19 95 PHE A O 1
ATOM 791 N N . THR A 1 96 ? -6.185 7.305 -11.855 1.00 90.75 96 THR A N 1
ATOM 792 C CA . THR A 1 96 ? -7.056 8.097 -10.974 1.00 90.75 96 THR A CA 1
ATOM 793 C C . THR A 1 96 ? -8.334 7.328 -10.640 1.00 90.75 96 THR A C 1
ATOM 795 O O . THR A 1 96 ? -8.795 7.344 -9.494 1.00 90.75 96 THR A O 1
ATOM 798 N N . ARG A 1 97 ? -8.907 6.621 -11.620 1.00 93.50 97 ARG A N 1
ATOM 799 C CA . ARG A 1 97 ? -10.088 5.773 -11.430 1.00 93.50 97 ARG A CA 1
ATOM 800 C C . ARG A 1 97 ? -9.797 4.610 -10.481 1.00 93.50 97 ARG A C 1
ATOM 802 O O . ARG A 1 97 ? -10.569 4.402 -9.543 1.00 93.50 97 ARG A O 1
ATOM 809 N N . ALA A 1 98 ? -8.672 3.922 -10.670 1.00 92.38 98 ALA A N 1
ATOM 810 C CA . ALA A 1 98 ? -8.218 2.859 -9.782 1.00 92.38 98 ALA A CA 1
ATOM 811 C C . ALA A 1 98 ? -8.047 3.379 -8.346 1.00 92.38 98 ALA A C 1
ATOM 813 O O . ALA A 1 98 ? -8.614 2.823 -7.409 1.00 92.38 98 ALA A O 1
ATOM 814 N N . MET A 1 99 ? -7.356 4.505 -8.155 1.00 90.94 99 MET A N 1
ATOM 815 C CA . MET A 1 99 ? -7.100 5.035 -6.814 1.00 90.94 99 MET A CA 1
ATOM 816 C C . MET A 1 99 ? -8.349 5.531 -6.099 1.00 90.94 99 MET A C 1
ATOM 818 O O . MET A 1 99 ? -8.466 5.352 -4.886 1.00 90.94 99 MET A O 1
ATOM 822 N N . ARG A 1 100 ? -9.331 6.063 -6.831 1.00 90.81 100 ARG A N 1
ATOM 823 C CA . ARG A 1 100 ? -10.646 6.365 -6.254 1.00 90.81 100 ARG A CA 1
ATOM 824 C C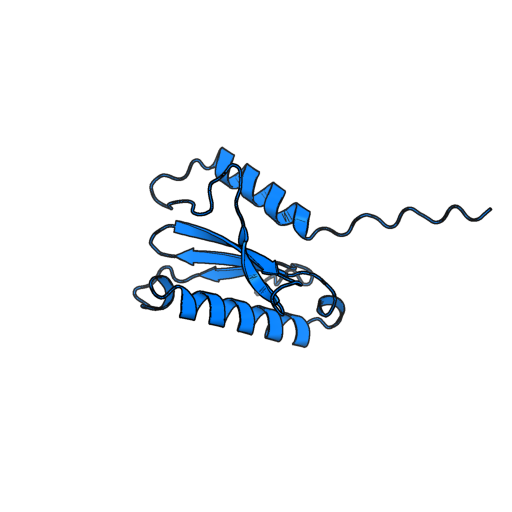 . ARG A 1 100 ? -11.341 5.105 -5.750 1.00 90.81 100 ARG A C 1
ATOM 826 O O . ARG A 1 100 ? -11.855 5.122 -4.636 1.00 90.81 100 ARG A O 1
ATOM 833 N N . GLN A 1 101 ? -11.339 4.016 -6.522 1.00 91.50 101 GLN A N 1
ATOM 834 C CA . GLN A 1 101 ? -11.948 2.763 -6.071 1.00 91.50 101 GLN A CA 1
ATOM 835 C C . GLN A 1 101 ? -11.181 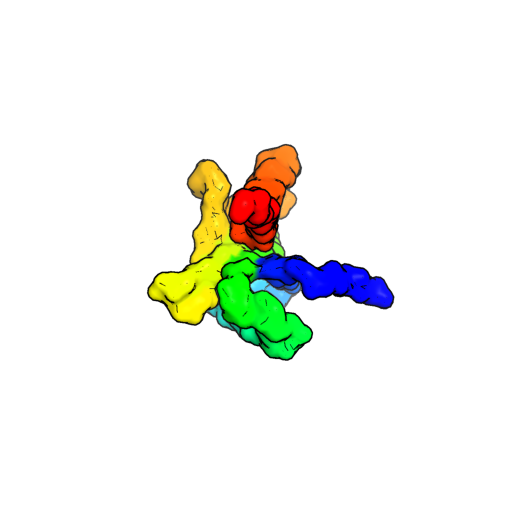2.145 -4.899 1.00 91.50 101 GLN A C 1
ATOM 837 O O . GLN A 1 101 ? -11.796 1.708 -3.930 1.00 91.50 101 GLN A O 1
ATOM 842 N N . PHE A 1 102 ? -9.853 2.177 -4.927 1.00 91.88 102 PHE A N 1
ATOM 843 C CA . PHE A 1 102 ? -9.040 1.738 -3.799 1.00 91.88 102 PHE A CA 1
ATOM 844 C C . PHE A 1 102 ? -9.408 2.490 -2.514 1.00 91.88 102 PHE A C 1
ATOM 846 O O . PHE A 1 102 ? -9.635 1.873 -1.480 1.00 91.88 102 PHE A O 1
ATOM 853 N N . GLN A 1 103 ? -9.564 3.816 -2.582 1.00 88.25 103 GLN A N 1
ATOM 854 C CA . GLN A 1 103 ? -9.981 4.625 -1.434 1.00 88.25 103 GLN A CA 1
ATOM 855 C C . GLN A 1 103 ? -11.375 4.253 -0.913 1.00 88.25 103 GLN A C 1
ATOM 857 O O . GLN A 1 103 ? -11.605 4.337 0.291 1.00 88.25 103 GLN A O 1
ATOM 862 N N . THR A 1 104 ? -12.304 3.828 -1.780 1.00 88.94 104 THR A N 1
ATOM 863 C CA . THR A 1 104 ? -13.639 3.397 -1.323 1.00 88.94 104 THR A CA 1
ATOM 864 C C . THR A 1 104 ? -13.611 2.162 -0.431 1.00 88.94 104 THR A C 1
ATOM 866 O O . THR A 1 104 ? -14.500 2.034 0.399 1.00 88.94 104 THR A O 1
ATOM 869 N N . LEU A 1 105 ? -12.570 1.322 -0.508 1.00 88.00 105 LEU A N 1
ATOM 870 C CA . LEU A 1 105 ? -12.415 0.154 0.372 1.00 88.00 105 LEU A CA 1
ATOM 871 C C . LEU A 1 105 ? -12.248 0.523 1.851 1.00 88.00 105 LEU A C 1
ATOM 873 O O . LEU A 1 105 ? -12.358 -0.340 2.717 1.00 88.00 105 LEU A O 1
ATOM 877 N N . PHE A 1 106 ? -11.931 1.787 2.133 1.00 86.62 106 PHE A N 1
ATOM 878 C CA . PHE A 1 106 ? -11.599 2.256 3.473 1.00 86.62 106 PHE A CA 1
ATOM 879 C C . PHE A 1 106 ? -12.561 3.319 3.998 1.00 86.62 106 PHE A C 1
ATOM 881 O O . PHE A 1 106 ? -12.416 3.737 5.147 1.00 86.62 106 PHE A O 1
ATOM 888 N N . LYS A 1 107 ? -13.533 3.751 3.189 1.00 80.25 107 LYS A N 1
ATOM 889 C CA . LYS A 1 107 ? -14.596 4.648 3.651 1.00 80.25 107 LYS A CA 1
ATOM 890 C C . LYS A 1 107 ? -15.512 3.882 4.598 1.00 80.25 107 LYS A C 1
ATOM 892 O O . LYS A 1 107 ? -15.756 2.698 4.396 1.00 80.25 107 LYS A O 1
ATOM 897 N N . GLU A 1 108 ? -15.978 4.546 5.645 1.00 66.50 108 GLU A N 1
ATOM 898 C CA . GLU A 1 108 ? -17.037 3.986 6.482 1.00 66.50 108 GLU A CA 1
ATOM 899 C C . GLU A 1 108 ? -18.347 4.045 5.704 1.00 66.50 108 GLU A C 1
ATOM 901 O O . GLU A 1 108 ? -18.629 5.048 5.040 1.00 66.50 108 GLU A O 1
ATOM 906 N N . GLU A 1 109 ? -19.114 2.954 5.734 1.00 57.41 109 GLU A N 1
ATOM 907 C CA . GLU A 1 109 ? -20.517 3.030 5.343 1.00 57.41 109 GLU A CA 1
ATOM 908 C C . GLU A 1 109 ? -21.200 4.000 6.314 1.00 57.41 109 GLU A C 1
ATOM 910 O O . GLU A 1 109 ? -20.903 3.956 7.512 1.00 57.41 109 GLU A O 1
ATOM 915 N N . PRO A 1 110 ? -22.043 4.925 5.828 1.00 52.44 110 PRO A N 1
ATOM 916 C CA . PRO A 1 110 ? -22.821 5.751 6.733 1.00 52.44 110 PRO A CA 1
ATOM 917 C C . PRO A 1 110 ? -23.659 4.818 7.609 1.00 52.44 110 PRO A C 1
ATOM 919 O O . PRO A 1 110 ? -24.362 3.962 7.075 1.00 52.44 110 PRO A O 1
ATOM 922 N N . GLU A 1 111 ? -23.566 4.971 8.932 1.00 50.25 111 GLU A N 1
ATOM 923 C CA . GLU A 1 111 ? -24.535 4.372 9.849 1.00 50.25 111 GLU A CA 1
ATOM 924 C C . GLU A 1 111 ? -25.921 4.808 9.363 1.00 50.25 111 GLU A C 1
ATOM 926 O O . GLU A 1 111 ? -26.232 6.005 9.340 1.00 50.25 111 GLU A O 1
ATOM 931 N N . GLU A 1 112 ? -26.723 3.860 8.871 1.00 50.53 112 GLU A N 1
ATOM 932 C CA . GLU A 1 112 ? -28.131 4.132 8.611 1.00 50.53 112 GLU A CA 1
ATOM 933 C C . GLU A 1 112 ? -28.716 4.644 9.933 1.00 50.53 112 GLU A C 1
ATOM 935 O O . GLU A 1 112 ? -28.540 3.975 10.954 1.00 50.53 112 GLU A O 1
ATOM 940 N N . PRO A 1 113 ? -29.343 5.835 9.971 1.00 53.66 113 PRO A N 1
ATOM 941 C CA . PRO A 1 113 ? -29.920 6.322 11.208 1.00 53.66 113 PRO A CA 1
ATOM 942 C C . PRO A 1 113 ? -30.966 5.304 11.645 1.00 53.66 113 PRO A C 1
ATOM 944 O O . PRO A 1 113 ? -31.928 5.062 10.914 1.00 53.66 113 PRO A O 1
ATOM 947 N N . GLU A 1 114 ? -30.752 4.693 12.812 1.00 54.56 114 GLU A N 1
ATOM 948 C CA . GLU A 1 114 ? -31.738 3.834 13.449 1.00 54.56 114 GLU A CA 1
ATOM 949 C C . GLU A 1 114 ? -33.045 4.629 13.516 1.00 54.56 114 GLU A C 1
ATOM 951 O O . GLU A 1 114 ? -33.165 5.623 14.236 1.00 54.56 114 GLU A O 1
ATOM 956 N N . THR A 1 115 ? -34.017 4.254 12.686 1.00 57.94 115 THR A N 1
ATOM 957 C CA . THR A 1 115 ? -35.363 4.804 12.765 1.00 57.94 115 THR A CA 1
ATOM 958 C C . THR A 1 115 ? -35.975 4.292 14.057 1.00 57.94 115 THR A C 1
ATOM 960 O O . THR A 1 115 ? -36.532 3.195 14.101 1.00 57.94 115 THR A O 1
ATOM 963 N N . GLU A 1 116 ? -35.823 5.088 15.110 1.00 53.44 116 GLU A N 1
ATOM 964 C CA . GLU A 1 116 ? -36.546 4.957 16.368 1.00 53.44 116 GLU A CA 1
ATOM 965 C C . GLU A 1 116 ? -38.051 4.880 16.039 1.00 53.44 116 GLU A C 1
ATOM 967 O O . GLU A 1 116 ? -38.604 5.780 15.400 1.00 53.44 116 GLU A O 1
ATOM 972 N N . THR A 1 117 ? -38.682 3.752 16.380 1.00 55.91 117 THR A N 1
ATOM 973 C CA . THR A 1 117 ? -40.131 3.505 16.257 1.00 55.91 117 THR A CA 1
ATOM 974 C C . THR A 1 117 ? -40.738 3.396 17.643 1.00 55.91 117 THR A C 1
ATOM 976 O O . THR A 1 117 ? -40.122 2.703 18.484 1.00 55.91 117 THR A O 1
#

Organism: NCBI:txid1448315

Foldseek 3Di:
DDPPVLQALEDEAEDADPPCCLVVPVSVQVVVQVVLVVSCVVPVVSPPAKGKYWYHHQQFIFIWTQDPVPVRGTDTDDDPNDGGAGPVDHPPVVVVVVVVVVSVSRDDDPDPPPPDD

pLDDT: mean 80.38, std 15.57, range [33.09, 94.38]

Radius of gyration: 15.89 Å; chains: 1; bounding box: 59×36×38 Å

Sequence (117 aa):
MEDICTETRVVVLNYMGHDFIGNDRELALGRLREKWQLKRESFPELREKRLGGVLICYDGLRAFVESPELDGQPQSWEYRGQSVWSVETMDYEEFTRAMRQFQTLFKEEPEEPETET